Protein AF-A0AA35U7T6-F1 (afdb_monomer_lite)

Foldseek 3Di:
DVVVVVVVVVVVVVVVVVVVCCVPPVPDDPKDKAKAKEFEAEPDPDDQQQKWKAFVVPRDIFGDDPRITIDIDIQPIWMWIFGDVVCVVDTDTGDTHGDDRYYYHYDDPDDDPVNVVVVVVVVVVVD

Secondary structure (DSSP, 8-state):
-HHHHHHHHHHHHHHHHHHHHIIIIISPPPP-EEEEEEEEEE-SSS-GGGEEEEETTTTEEEE-BTTEEEEEEETTSEEEEEE-TT-TT---B---EE--SEEEEEE--PPPHHHHHHHHHHHHH--

Sequence (127 aa):
MKKAGILVLISMLVGVSAFLLWEFALKPTPPEMIFVTAKLDNGCEFDESTFAVEVYETGFVSTFKKGVAYLSARSDHRLRLIANPAFPDVQYDGDLEPVTSSITLKSYCDVSERMMNIFKSMNNTFK

pLDDT: mean 88.89, std 8.95, range [55.31, 97.94]

Structure (mmCIF, N/CA/C/O backbone):
data_AF-A0AA35U7T6-F1
#
_entry.id   AF-A0AA35U7T6-F1
#
loop_
_atom_site.group_PDB
_atom_site.id
_atom_site.type_symbol
_atom_site.label_atom_id
_atom_site.label_alt_id
_atom_site.label_comp_id
_atom_site.label_asym_id
_atom_site.label_entity_id
_atom_site.label_seq_id
_atom_site.pdbx_PDB_ins_code
_atom_site.Cartn_x
_atom_site.Cartn_y
_atom_site.Cartn_z
_atom_site.occupancy
_atom_site.B_iso_or_equiv
_atom_site.auth_seq_id
_atom_site.auth_comp_id
_atom_site.auth_asym_id
_atom_site.auth_atom_id
_atom_site.pdbx_PDB_model_num
ATOM 1 N N . MET A 1 1 ? 40.556 -21.658 -43.645 1.00 59.00 1 MET A N 1
ATOM 2 C CA . MET A 1 1 ? 39.793 -20.403 -43.853 1.00 59.00 1 MET A CA 1
ATOM 3 C C . MET A 1 1 ? 38.288 -20.563 -43.606 1.00 59.00 1 MET A C 1
ATOM 5 O O . MET A 1 1 ? 37.758 -19.808 -42.806 1.00 59.00 1 MET A O 1
ATOM 9 N N . LYS A 1 2 ? 37.597 -21.569 -44.175 1.00 65.00 2 LYS A N 1
ATOM 10 C CA . LYS A 1 2 ? 36.133 -21.760 -44.000 1.00 65.00 2 LYS A CA 1
ATOM 11 C C . LYS A 1 2 ? 35.652 -21.909 -42.540 1.00 65.00 2 LYS A C 1
ATOM 13 O O . LYS A 1 2 ? 34.653 -21.311 -42.171 1.00 65.00 2 LYS A O 1
ATOM 18 N N . LYS A 1 3 ? 36.386 -22.648 -41.695 1.00 69.38 3 LYS A N 1
ATOM 19 C CA . LYS A 1 3 ? 36.032 -22.856 -40.273 1.00 69.38 3 LYS A CA 1
ATOM 20 C C . LYS A 1 3 ? 36.081 -21.568 -39.438 1.00 69.38 3 LYS A C 1
ATOM 22 O O . LYS A 1 3 ? 35.240 -21.383 -38.572 1.00 69.38 3 LYS A O 1
ATOM 27 N N . ALA A 1 4 ? 37.026 -20.674 -39.736 1.00 75.88 4 ALA A N 1
ATOM 28 C CA . ALA A 1 4 ? 37.149 -19.390 -39.047 1.00 75.88 4 ALA A CA 1
ATOM 29 C C . ALA A 1 4 ? 35.987 -18.446 -39.400 1.00 75.88 4 ALA A C 1
ATOM 31 O O . ALA A 1 4 ? 35.425 -17.820 -38.512 1.00 75.88 4 ALA A O 1
ATOM 32 N N . GLY A 1 5 ? 35.561 -18.415 -40.670 1.00 79.44 5 GLY A N 1
ATOM 33 C CA . GLY A 1 5 ? 34.398 -17.625 -41.093 1.00 79.44 5 GLY A CA 1
ATOM 34 C C . GLY A 1 5 ? 33.081 -18.092 -40.461 1.00 79.44 5 GLY A C 1
ATOM 35 O O . GLY A 1 5 ? 32.269 -17.268 -40.056 1.00 79.44 5 GLY A O 1
ATOM 36 N N . ILE A 1 6 ? 32.896 -19.408 -40.306 1.00 84.31 6 ILE A N 1
ATOM 37 C CA . ILE A 1 6 ? 31.719 -19.977 -39.625 1.00 84.31 6 ILE A CA 1
ATOM 38 C C . ILE A 1 6 ? 31.696 -19.579 -38.143 1.00 84.31 6 ILE A C 1
ATOM 40 O O . ILE A 1 6 ? 30.645 -19.225 -37.619 1.00 84.31 6 ILE A O 1
ATOM 44 N N . LEU A 1 7 ? 32.850 -19.587 -37.474 1.00 85.38 7 LEU A N 1
ATOM 45 C CA . LEU A 1 7 ? 32.945 -19.263 -36.049 1.00 85.38 7 LEU A CA 1
ATOM 46 C C . LEU A 1 7 ? 32.620 -17.784 -35.771 1.00 85.38 7 LEU A C 1
ATOM 48 O O . LEU A 1 7 ? 31.925 -17.484 -34.804 1.00 85.38 7 LEU A O 1
ATOM 52 N N . VAL A 1 8 ? 33.036 -16.882 -36.668 1.00 86.88 8 VAL A N 1
ATOM 53 C CA . VAL A 1 8 ? 32.695 -15.447 -36.610 1.00 86.88 8 VAL A CA 1
ATOM 54 C C . VAL A 1 8 ? 31.200 -15.208 -36.845 1.00 86.88 8 VAL A C 1
ATOM 56 O O . VAL A 1 8 ? 30.582 -14.417 -36.136 1.00 86.88 8 VAL A O 1
ATOM 59 N N . LEU A 1 9 ? 30.590 -15.916 -37.801 1.00 86.12 9 LEU A N 1
ATOM 60 C CA . LEU A 1 9 ? 29.146 -15.825 -38.049 1.00 86.12 9 LEU A CA 1
ATOM 61 C C . LEU A 1 9 ? 28.329 -16.301 -36.842 1.00 86.12 9 LEU A C 1
ATOM 63 O O . LEU A 1 9 ? 27.363 -15.643 -36.461 1.00 86.12 9 LEU A O 1
ATOM 67 N N . ILE A 1 10 ? 28.743 -17.401 -36.206 1.00 90.12 10 ILE A N 1
ATOM 68 C CA . ILE A 1 10 ? 28.089 -17.912 -34.996 1.00 90.12 10 ILE A CA 1
ATOM 69 C C . ILE A 1 10 ? 28.230 -16.911 -33.846 1.00 90.12 10 ILE A C 1
ATOM 71 O O . ILE A 1 10 ? 27.237 -16.625 -33.183 1.00 90.12 10 ILE A O 1
ATOM 75 N N . SER A 1 11 ? 29.413 -16.325 -33.622 1.00 87.75 11 SER A N 1
ATOM 76 C CA . SER A 1 11 ? 29.575 -15.337 -32.546 1.00 87.75 11 SER A CA 1
ATOM 77 C C . SER A 1 11 ? 28.731 -14.081 -32.776 1.00 87.75 11 SER A C 1
ATOM 79 O O . SER A 1 11 ? 28.186 -13.534 -31.821 1.00 87.75 11 SER A O 1
ATOM 81 N N . MET A 1 12 ? 28.581 -13.644 -34.033 1.00 89.69 12 MET A N 1
ATOM 82 C CA . MET A 1 12 ? 27.695 -12.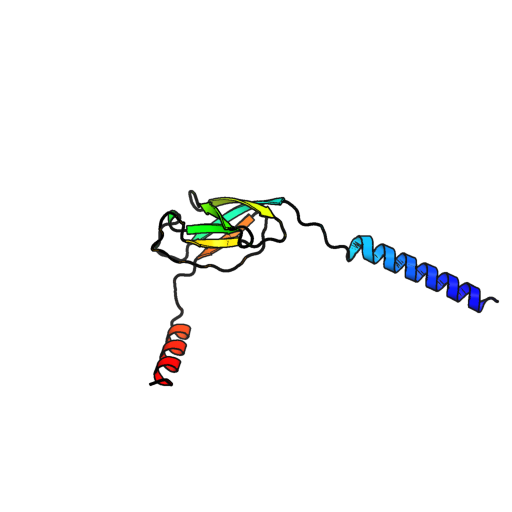530 -34.385 1.00 89.69 12 MET A CA 1
ATOM 83 C C . MET A 1 12 ? 26.231 -12.865 -34.090 1.00 89.69 12 MET A C 1
ATOM 85 O O . MET A 1 12 ? 25.542 -12.072 -33.456 1.00 89.69 12 MET A O 1
ATOM 89 N N . LEU A 1 13 ? 25.771 -14.053 -34.493 1.00 91.88 13 LEU A N 1
ATOM 90 C CA . LEU A 1 13 ? 24.409 -14.521 -34.221 1.00 91.88 13 LEU A CA 1
ATOM 91 C C . LEU A 1 13 ? 24.124 -14.615 -32.718 1.00 91.88 13 LEU A C 1
ATOM 93 O O . LEU A 1 13 ? 23.084 -14.140 -32.266 1.00 91.88 13 LEU A O 1
ATOM 97 N N . VAL A 1 14 ? 25.061 -15.161 -31.938 1.00 94.06 14 VAL A N 1
ATOM 98 C CA . VAL A 1 14 ? 24.927 -15.253 -30.478 1.00 94.06 14 VAL A CA 1
ATOM 99 C C . VAL A 1 14 ? 24.875 -13.859 -29.857 1.00 94.06 14 VAL A C 1
ATOM 101 O O . VAL A 1 14 ? 23.973 -13.590 -29.068 1.00 94.06 14 VAL A O 1
ATOM 104 N N . GLY A 1 15 ? 25.766 -12.948 -30.257 1.00 92.62 15 GLY A N 1
ATOM 105 C CA . GLY A 1 15 ? 25.777 -11.570 -29.759 1.00 92.62 15 GLY A CA 1
ATOM 106 C C . GLY A 1 15 ? 24.475 -10.821 -30.050 1.00 92.62 15 GLY A C 1
ATOM 107 O O . GLY A 1 15 ? 23.913 -10.199 -29.151 1.00 92.62 15 GLY A O 1
ATOM 108 N N . VAL A 1 16 ? 23.948 -10.941 -31.273 1.00 94.31 16 VAL A N 1
ATOM 109 C CA . VAL A 1 16 ? 22.662 -10.333 -31.651 1.00 94.31 16 VAL A CA 1
ATOM 110 C C . VAL A 1 16 ? 21.515 -10.947 -30.852 1.00 94.31 16 VAL A C 1
ATOM 112 O O . VAL A 1 16 ? 20.682 -10.215 -30.326 1.00 94.31 16 VAL A O 1
ATOM 115 N N . SER A 1 17 ? 21.485 -12.275 -30.698 1.00 91.25 17 SER A N 1
ATOM 116 C CA . SER A 1 17 ? 20.443 -12.940 -29.909 1.00 91.25 17 SER A CA 1
ATOM 117 C C . SER A 1 17 ? 20.481 -12.532 -28.432 1.00 91.25 17 SER A C 1
ATOM 119 O O . SER A 1 17 ? 19.435 -12.251 -27.856 1.00 91.25 17 SER A O 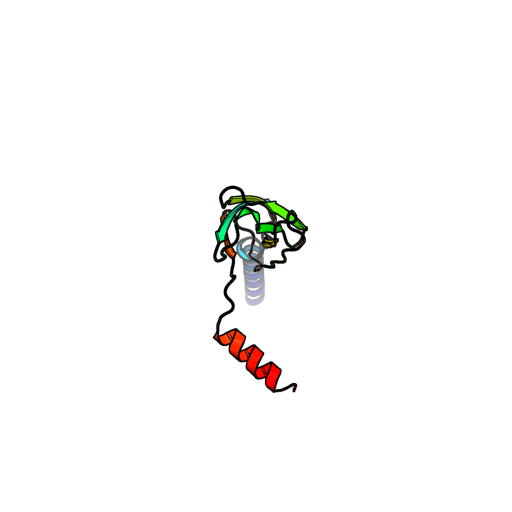1
ATOM 121 N N . ALA A 1 18 ? 21.673 -12.407 -27.839 1.00 93.12 18 ALA A N 1
ATOM 122 C CA . ALA A 1 18 ? 21.844 -11.952 -26.465 1.00 93.12 18 ALA A CA 1
ATOM 123 C C . ALA A 1 18 ? 21.403 -10.491 -26.289 1.00 93.12 18 ALA A C 1
ATOM 125 O O . ALA A 1 18 ? 20.729 -10.172 -25.314 1.00 93.12 18 ALA A O 1
ATOM 126 N N . PHE A 1 19 ? 21.725 -9.615 -27.248 1.00 92.00 19 PHE A N 1
ATOM 127 C CA . PHE A 1 19 ? 21.291 -8.217 -27.227 1.00 92.00 19 PHE A CA 1
ATOM 128 C C . PHE A 1 19 ? 19.765 -8.085 -27.318 1.00 92.00 19 PHE A C 1
ATOM 130 O O . PHE A 1 19 ? 19.158 -7.343 -26.548 1.00 92.00 19 PHE A O 1
ATOM 137 N N . LEU A 1 20 ? 19.132 -8.845 -28.217 1.00 90.81 20 LEU A N 1
ATOM 138 C CA . LEU A 1 20 ? 17.674 -8.855 -28.352 1.00 90.81 20 LEU A CA 1
ATOM 139 C C . LEU A 1 20 ? 16.988 -9.409 -27.097 1.00 90.81 20 LEU A C 1
ATOM 141 O O . LEU A 1 20 ? 16.007 -8.831 -26.635 1.00 90.81 20 LEU A O 1
ATOM 145 N N . LEU A 1 21 ? 17.517 -10.489 -26.513 1.00 91.88 21 LEU A N 1
ATOM 146 C CA . LEU A 1 21 ? 17.011 -11.032 -25.249 1.00 91.88 21 LEU A CA 1
ATOM 147 C C . LEU A 1 21 ? 17.124 -10.015 -24.108 1.00 91.88 21 LEU A C 1
ATOM 149 O O . LEU A 1 21 ? 16.197 -9.883 -23.309 1.00 91.88 21 LEU A O 1
ATOM 153 N N . TRP A 1 22 ? 18.235 -9.279 -24.043 1.00 90.81 22 TRP A N 1
ATOM 154 C CA . TRP A 1 22 ? 18.432 -8.241 -23.039 1.00 90.81 22 TRP A CA 1
ATOM 155 C C . TRP A 1 22 ? 17.378 -7.137 -23.145 1.00 90.81 22 TRP A C 1
ATOM 157 O O . TRP A 1 22 ? 16.687 -6.876 -22.165 1.00 90.81 22 TRP A O 1
ATOM 167 N N . GLU A 1 23 ? 17.215 -6.527 -24.322 1.00 88.94 23 GLU A N 1
ATOM 168 C CA . GLU A 1 23 ? 16.314 -5.377 -24.491 1.00 88.94 23 GLU A CA 1
ATOM 169 C C . GLU A 1 23 ? 14.829 -5.723 -24.338 1.00 88.94 23 GLU A C 1
ATOM 171 O O . GLU A 1 23 ? 14.074 -4.904 -23.818 1.00 88.94 23 GLU A O 1
ATOM 176 N N . PHE A 1 24 ? 14.400 -6.916 -24.762 1.00 83.81 24 PHE A N 1
ATOM 177 C CA . PHE A 1 24 ? 12.973 -7.255 -24.795 1.00 83.81 24 PHE A CA 1
ATOM 178 C C . PHE A 1 24 ? 12.482 -8.131 -23.640 1.00 83.81 24 PHE A C 1
ATOM 180 O O . PHE A 1 24 ? 11.287 -8.106 -23.358 1.00 83.81 24 PHE A O 1
ATOM 187 N N . ALA A 1 25 ? 13.348 -8.917 -22.994 1.00 83.50 25 ALA A N 1
ATOM 188 C CA . ALA A 1 25 ? 12.908 -9.889 -21.987 1.00 83.50 25 ALA A CA 1
ATOM 189 C C . ALA A 1 25 ? 13.518 -9.670 -20.599 1.00 83.50 25 ALA A C 1
ATOM 191 O O . ALA A 1 25 ? 12.844 -9.909 -19.601 1.00 83.50 25 ALA A O 1
ATOM 192 N N . LEU A 1 26 ? 14.786 -9.255 -20.517 1.00 87.56 26 LEU A N 1
ATOM 193 C CA . LEU A 1 26 ? 15.505 -9.201 -19.237 1.00 87.56 26 LEU A CA 1
ATOM 194 C C . LEU A 1 26 ? 15.597 -7.800 -18.636 1.00 87.56 26 LEU A C 1
ATOM 196 O O . LEU A 1 26 ? 15.854 -7.676 -17.440 1.00 87.56 26 LEU A O 1
ATOM 200 N N . LYS A 1 27 ? 15.415 -6.751 -19.440 1.00 86.75 27 LYS A N 1
ATOM 201 C CA . LYS A 1 27 ? 15.510 -5.371 -18.972 1.00 86.75 27 LYS A CA 1
ATOM 202 C C . LYS A 1 27 ? 14.393 -5.073 -17.963 1.00 86.75 27 LYS A C 1
ATOM 204 O O . LYS A 1 27 ? 13.221 -5.114 -18.340 1.00 86.75 27 LYS A O 1
ATOM 209 N N . PRO A 1 28 ? 14.725 -4.743 -16.702 1.00 81.38 28 PRO A N 1
ATOM 210 C CA . PRO A 1 28 ? 13.722 -4.374 -15.715 1.00 81.38 28 PRO A CA 1
ATOM 211 C C . PRO A 1 28 ? 12.999 -3.103 -16.156 1.00 81.38 28 PRO A C 1
ATOM 213 O O . PRO A 1 28 ? 13.637 -2.132 -16.574 1.00 81.38 28 PRO A O 1
ATOM 216 N N . THR A 1 29 ? 11.675 -3.092 -16.047 1.00 83.06 29 THR A N 1
ATOM 217 C CA . THR A 1 29 ? 10.896 -1.871 -16.245 1.00 83.06 29 THR A CA 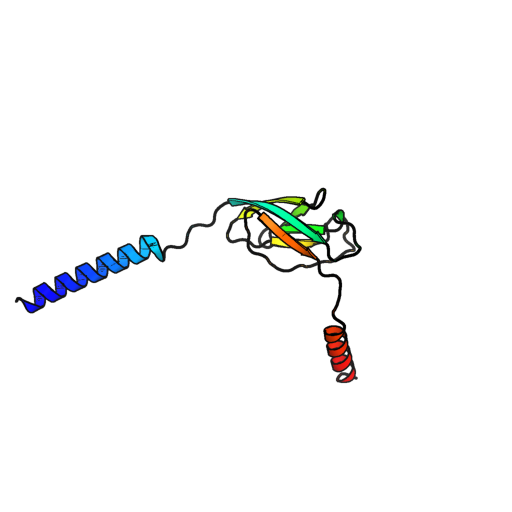1
ATOM 218 C C . THR A 1 29 ? 11.207 -0.887 -15.117 1.00 83.06 29 THR A C 1
ATOM 220 O O . THR A 1 29 ? 11.233 -1.295 -13.951 1.00 83.06 29 THR A O 1
ATOM 223 N N . PRO A 1 30 ? 11.460 0.396 -15.428 1.00 88.25 30 PRO A N 1
ATOM 224 C CA . PRO A 1 30 ? 11.664 1.395 -14.393 1.00 88.25 30 PRO A CA 1
ATOM 225 C C . PRO A 1 30 ? 10.399 1.516 -13.530 1.00 88.25 30 PRO A C 1
ATOM 227 O O . PRO A 1 30 ? 9.296 1.356 -14.056 1.00 88.25 30 PRO A O 1
ATOM 230 N N . PRO A 1 31 ? 10.534 1.809 -12.226 1.00 92.31 31 PRO A N 1
ATOM 231 C CA . PRO A 1 31 ? 9.378 1.993 -11.368 1.00 92.31 31 PRO A CA 1
ATOM 232 C C . PRO A 1 31 ? 8.515 3.163 -11.832 1.00 92.31 31 PRO A C 1
ATOM 234 O O . PRO A 1 31 ? 9.030 4.236 -12.156 1.00 92.31 31 PRO A O 1
ATOM 237 N N . GLU A 1 32 ? 7.204 2.965 -11.823 1.00 94.25 32 GLU A N 1
ATOM 238 C CA . GLU A 1 32 ? 6.226 3.967 -12.239 1.00 94.25 32 GLU A CA 1
ATOM 239 C C . GLU A 1 32 ? 5.289 4.345 -11.092 1.00 94.25 32 GLU A C 1
ATOM 241 O O . GLU A 1 32 ? 5.117 3.597 -10.131 1.00 94.25 32 GLU A O 1
ATOM 246 N N . MET A 1 33 ? 4.690 5.532 -11.177 1.00 96.19 33 MET A N 1
ATOM 247 C CA . MET A 1 33 ? 3.675 5.968 -10.219 1.00 96.19 33 MET A CA 1
ATOM 248 C C . MET A 1 33 ? 2.327 5.351 -10.588 1.00 96.19 33 MET A C 1
ATOM 250 O O . MET A 1 33 ? 1.809 5.596 -11.675 1.00 96.19 33 MET A O 1
ATOM 254 N N . ILE A 1 34 ? 1.736 4.606 -9.658 1.00 96.31 34 ILE A N 1
ATOM 255 C CA . ILE A 1 34 ? 0.445 3.940 -9.819 1.00 96.31 34 ILE A CA 1
ATOM 256 C C . ILE A 1 34 ? -0.577 4.619 -8.908 1.00 96.31 34 ILE A C 1
ATOM 258 O O . ILE A 1 34 ? -0.317 4.851 -7.726 1.00 96.31 34 ILE A O 1
ATOM 262 N N . PHE A 1 35 ? -1.756 4.924 -9.455 1.00 97.19 35 PHE A N 1
ATOM 263 C CA . PHE A 1 35 ? -2.915 5.320 -8.658 1.00 97.19 35 PHE A CA 1
ATOM 264 C C . PHE A 1 35 ? -3.619 4.065 -8.137 1.00 97.19 35 PHE A C 1
ATOM 266 O O . PHE A 1 35 ? -4.111 3.246 -8.914 1.00 97.19 35 PHE A O 1
ATOM 273 N N . VAL A 1 36 ? -3.639 3.916 -6.820 1.00 97.50 36 VAL A N 1
ATOM 274 C CA . VAL A 1 36 ? -4.114 2.731 -6.114 1.00 97.50 36 VAL A CA 1
ATOM 275 C C . VAL A 1 36 ? -5.506 2.985 -5.555 1.00 97.50 36 VAL A C 1
ATOM 277 O O . VAL A 1 36 ? -5.746 3.970 -4.856 1.00 97.50 36 VAL A O 1
ATOM 280 N N . THR A 1 37 ? -6.409 2.041 -5.811 1.00 97.94 37 THR A N 1
ATOM 281 C CA . THR A 1 37 ? -7.689 1.908 -5.112 1.00 97.94 37 THR A CA 1
ATOM 282 C C . THR A 1 37 ? -7.593 0.749 -4.124 1.00 97.94 37 THR A C 1
ATOM 284 O O . THR A 1 37 ? -7.706 -0.417 -4.515 1.00 97.94 37 THR A O 1
ATOM 287 N N . ALA A 1 38 ? -7.372 1.065 -2.850 1.00 97.00 38 ALA A N 1
ATOM 288 C CA . ALA A 1 38 ? -7.292 0.085 -1.775 1.00 97.00 38 ALA A CA 1
ATOM 289 C C . ALA A 1 38 ? -8.673 -0.118 -1.141 1.00 97.00 38 ALA A C 1
ATOM 291 O O . ALA A 1 38 ? -9.318 0.841 -0.720 1.00 97.00 38 ALA A O 1
ATOM 292 N N . LYS A 1 39 ? -9.130 -1.366 -1.071 1.00 97.12 39 LYS A N 1
ATOM 293 C CA . LYS A 1 39 ? -10.364 -1.780 -0.396 1.00 97.12 39 LYS A CA 1
ATOM 294 C C . LYS A 1 39 ? -10.022 -2.478 0.910 1.00 97.12 39 LYS A C 1
ATOM 296 O O . LYS A 1 39 ? -9.044 -3.217 0.957 1.00 97.12 39 LYS A O 1
ATOM 301 N N . LEU A 1 40 ? -10.831 -2.275 1.937 1.00 95.56 40 LEU A N 1
ATOM 302 C CA . LEU A 1 40 ? -10.691 -2.968 3.212 1.00 95.56 40 LEU A CA 1
ATOM 303 C C . LEU A 1 40 ? -11.608 -4.202 3.245 1.00 95.56 40 LEU A C 1
ATOM 305 O O . LEU A 1 40 ? -12.818 -4.068 3.081 1.00 95.56 40 LEU A O 1
ATOM 309 N N . ASP A 1 41 ? -11.041 -5.389 3.463 1.00 94.38 41 ASP A N 1
ATOM 310 C CA . ASP A 1 41 ? -11.773 -6.584 3.913 1.00 94.38 41 ASP A CA 1
ATOM 311 C C . ASP A 1 41 ? -11.621 -6.673 5.434 1.00 94.38 41 ASP A C 1
ATOM 313 O O . ASP A 1 41 ? -10.602 -7.146 5.944 1.00 94.38 41 ASP A O 1
ATOM 317 N N . ASN A 1 42 ? -12.590 -6.117 6.161 1.00 91.31 42 ASN A N 1
ATOM 318 C CA . ASN A 1 42 ? -12.497 -5.997 7.608 1.00 91.31 42 ASN A CA 1
ATOM 319 C C . ASN A 1 42 ? -12.918 -7.303 8.300 1.00 91.31 42 ASN A C 1
ATOM 321 O O . ASN A 1 42 ? -14.106 -7.599 8.404 1.00 91.31 42 ASN A O 1
ATOM 325 N N . GLY A 1 43 ? -11.946 -8.067 8.797 1.00 87.81 43 GLY A N 1
ATOM 326 C CA . GLY A 1 43 ? -12.167 -9.252 9.629 1.00 87.81 43 GLY A CA 1
ATOM 327 C C . GLY A 1 43 ? -12.262 -8.952 11.128 1.00 87.81 43 GLY A C 1
ATOM 328 O O . GLY A 1 43 ? -12.242 -9.880 11.930 1.00 87.81 43 GLY A O 1
ATOM 329 N N . CYS A 1 44 ? -12.313 -7.680 11.520 1.00 84.75 44 CYS A N 1
ATOM 330 C CA . CYS A 1 44 ? -12.332 -7.235 12.908 1.00 84.75 44 CYS A CA 1
ATOM 331 C C . CYS A 1 44 ? -13.677 -6.599 13.280 1.00 84.75 44 CYS A C 1
ATOM 333 O O . CYS A 1 44 ? -14.338 -6.002 12.436 1.00 84.75 44 CYS A O 1
ATOM 335 N N . GLU A 1 45 ? -14.040 -6.625 14.566 1.00 84.81 45 GLU A N 1
ATOM 336 C CA . GLU A 1 45 ? -15.232 -5.923 15.084 1.00 84.81 45 GLU A CA 1
ATOM 337 C C . GLU A 1 45 ? -15.059 -4.390 15.170 1.00 84.81 45 GLU A C 1
ATOM 339 O O . GLU A 1 45 ? -15.979 -3.671 15.558 1.00 84.81 45 GLU A O 1
ATOM 344 N N . PHE A 1 46 ? -13.879 -3.872 14.814 1.00 84.56 46 PHE A N 1
ATOM 345 C CA . PHE A 1 46 ? -13.583 -2.441 14.810 1.00 84.56 46 PHE A CA 1
ATOM 346 C C . PHE A 1 46 ? -14.152 -1.737 13.578 1.00 84.56 46 PHE A C 1
ATOM 348 O O . PHE A 1 46 ? -14.259 -2.324 12.504 1.00 84.56 46 PHE A O 1
ATOM 355 N N . ASP A 1 47 ? -14.460 -0.447 13.719 1.00 88.00 47 ASP A N 1
ATOM 356 C CA . ASP A 1 47 ? -14.921 0.383 12.605 1.00 88.00 47 ASP A CA 1
ATOM 357 C C . ASP A 1 47 ? -13.812 0.572 11.559 1.00 88.00 47 ASP A C 1
ATOM 359 O O . ASP A 1 47 ? -12.632 0.685 11.902 1.00 88.00 47 ASP A O 1
ATOM 363 N N . GLU A 1 48 ? -14.188 0.672 10.283 1.00 87.31 48 GLU A N 1
ATOM 364 C CA . GLU A 1 48 ? -13.251 0.841 9.164 1.00 87.31 48 GLU A CA 1
ATOM 365 C C . GLU A 1 48 ? -12.371 2.091 9.315 1.00 87.31 48 GLU A C 1
ATOM 367 O O . GLU A 1 48 ? -11.228 2.107 8.858 1.00 87.31 48 GLU A O 1
ATOM 372 N N . SER A 1 49 ? -12.878 3.134 9.984 1.00 89.31 49 SER A N 1
ATOM 373 C CA . SER A 1 49 ? -12.126 4.359 10.267 1.00 89.31 49 SER A CA 1
ATOM 374 C C . SER A 1 49 ? -10.950 4.142 11.216 1.00 89.31 49 SER A C 1
ATOM 376 O O . SER A 1 49 ? -10.056 4.984 11.259 1.00 89.31 49 SER A O 1
ATOM 378 N N . THR A 1 50 ? -10.907 3.012 11.925 1.00 90.19 50 THR A N 1
ATOM 379 C CA . THR A 1 50 ? -9.789 2.609 12.792 1.00 90.19 50 THR A CA 1
ATOM 380 C C . THR A 1 50 ? -8.570 2.185 11.977 1.00 90.19 50 THR A C 1
ATOM 382 O O . THR A 1 50 ? -7.472 2.115 12.520 1.00 90.19 50 THR A O 1
ATOM 385 N N . PHE A 1 51 ? -8.729 1.947 10.674 1.00 94.25 51 PHE A N 1
ATOM 386 C CA . PHE A 1 51 ? -7.655 1.522 9.789 1.00 94.25 51 PHE A CA 1
ATOM 387 C C . PHE A 1 51 ? -7.250 2.616 8.797 1.00 94.25 51 PHE A C 1
ATOM 389 O O . PHE A 1 51 ? -8.021 3.508 8.430 1.00 94.25 51 PHE A O 1
ATOM 396 N N . ALA A 1 52 ? -6.013 2.526 8.329 1.00 96.25 52 ALA A N 1
ATOM 397 C CA . ALA A 1 52 ? -5.474 3.321 7.239 1.00 96.25 52 ALA A CA 1
ATOM 398 C C . ALA A 1 52 ? -4.517 2.469 6.397 1.00 96.25 52 ALA A C 1
ATOM 400 O O . ALA A 1 52 ? -4.042 1.426 6.840 1.00 96.25 52 ALA A O 1
ATOM 401 N N . VAL A 1 53 ? -4.249 2.897 5.168 1.00 97.12 53 VAL A N 1
ATOM 402 C CA . VAL A 1 53 ? -3.222 2.293 4.314 1.00 97.12 53 VAL A CA 1
ATOM 403 C C . VAL A 1 53 ? -1.976 3.163 4.336 1.00 97.12 53 VAL A C 1
ATOM 405 O O . VAL A 1 53 ? -2.065 4.383 4.192 1.00 97.12 53 VAL A O 1
ATOM 408 N N . GLU A 1 54 ? -0.819 2.535 4.495 1.00 97.31 54 GLU A N 1
ATOM 409 C CA . GLU A 1 54 ? 0.483 3.194 4.479 1.00 97.31 54 GLU A CA 1
ATOM 410 C C . GLU A 1 54 ? 1.352 2.653 3.342 1.00 97.31 54 GLU A C 1
ATOM 412 O O . GLU A 1 54 ? 1.398 1.447 3.097 1.00 97.31 54 GLU A O 1
ATOM 417 N N . VAL A 1 55 ? 2.079 3.549 2.676 1.00 97.69 55 VAL A N 1
ATOM 418 C CA . VAL A 1 55 ? 3.200 3.201 1.798 1.00 97.69 55 VAL A CA 1
ATOM 419 C C . VAL A 1 55 ? 4.433 2.972 2.665 1.00 97.69 55 VAL A C 1
ATOM 421 O O . VAL A 1 55 ? 5.043 3.939 3.129 1.00 97.69 55 VAL A O 1
ATOM 424 N N . TYR A 1 56 ? 4.818 1.711 2.845 1.00 96.56 56 TYR A N 1
ATOM 425 C CA . TYR A 1 56 ? 5.838 1.285 3.806 1.00 96.56 56 TYR A CA 1
ATOM 426 C C . TYR A 1 56 ? 7.165 2.042 3.658 1.00 96.56 56 TYR A C 1
ATOM 428 O O . TYR A 1 56 ? 7.756 2.479 4.640 1.00 96.56 56 TYR A O 1
ATOM 436 N N . GLU A 1 57 ? 7.623 2.258 2.424 1.00 96.06 57 GLU A N 1
ATOM 437 C CA . GLU A 1 57 ? 8.914 2.892 2.146 1.00 96.06 57 GLU A CA 1
ATOM 438 C C . GLU A 1 57 ? 8.937 4.407 2.416 1.00 96.06 57 GLU A C 1
ATOM 440 O O . GLU A 1 57 ? 10.012 4.979 2.579 1.00 96.06 57 GLU A O 1
ATOM 445 N N . THR A 1 58 ? 7.780 5.078 2.437 1.00 95.88 58 THR A N 1
ATOM 446 C CA . THR A 1 58 ? 7.709 6.554 2.546 1.00 95.88 58 THR A CA 1
ATOM 447 C C . THR A 1 58 ? 6.966 7.050 3.779 1.00 95.88 58 THR A C 1
ATOM 449 O O . THR A 1 58 ? 7.050 8.234 4.096 1.00 95.88 58 THR A O 1
ATOM 452 N N . GLY A 1 59 ? 6.212 6.177 4.448 1.00 95.62 59 GLY A N 1
ATOM 453 C CA . GLY A 1 59 ? 5.313 6.550 5.536 1.00 95.62 59 GLY A CA 1
ATOM 454 C C . GLY A 1 59 ? 4.102 7.373 5.087 1.00 95.62 59 GLY A C 1
ATOM 455 O O . GLY A 1 59 ? 3.436 7.990 5.914 1.00 95.62 59 GLY A O 1
ATOM 456 N N . PHE A 1 60 ? 3.816 7.448 3.781 1.00 96.12 60 PHE A N 1
ATOM 457 C CA . PHE A 1 60 ? 2.623 8.139 3.297 1.00 96.12 60 PHE A CA 1
ATOM 458 C C . PHE A 1 60 ? 1.371 7.355 3.690 1.00 96.12 60 PHE A C 1
ATOM 460 O O . PHE A 1 60 ? 1.243 6.187 3.327 1.00 96.12 60 PHE A O 1
ATOM 467 N N . VAL A 1 61 ? 0.435 8.013 4.375 1.00 96.69 61 VAL A N 1
ATOM 468 C CA . VAL A 1 61 ? -0.795 7.399 4.889 1.00 96.69 61 VAL A CA 1
ATOM 469 C C . VAL A 1 61 ? -2.024 7.956 4.174 1.00 96.69 61 VAL A C 1
ATOM 471 O O . VAL A 1 61 ? -2.154 9.165 3.978 1.00 96.69 61 VAL A O 1
ATOM 474 N N . SER A 1 62 ? -2.964 7.074 3.842 1.00 96.25 62 SER A N 1
ATOM 475 C CA . SER A 1 62 ? -4.303 7.422 3.366 1.00 96.25 62 SER A CA 1
ATOM 476 C C . SER A 1 62 ? -5.361 6.683 4.184 1.00 96.25 62 SER A C 1
ATOM 478 O O . SER A 1 62 ? -5.206 5.507 4.505 1.00 96.25 62 SER A O 1
ATOM 480 N N . THR A 1 63 ? -6.439 7.369 4.556 1.00 95.38 63 THR A N 1
ATOM 481 C CA . THR A 1 63 ? -7.502 6.803 5.398 1.00 95.38 63 THR A CA 1
ATOM 482 C C . THR A 1 63 ? -8.634 6.217 4.563 1.00 95.38 63 THR A C 1
ATOM 484 O O . THR A 1 63 ? -8.948 6.711 3.475 1.00 95.38 63 THR A O 1
ATOM 487 N N . PHE A 1 64 ? -9.281 5.174 5.085 1.00 94.62 64 PHE A N 1
ATOM 488 C CA . PHE A 1 64 ? -10.462 4.601 4.448 1.00 94.62 64 PHE A CA 1
ATOM 489 C C . PHE A 1 64 ? -11.680 5.505 4.642 1.00 94.62 64 PHE A C 1
ATOM 491 O O . PHE A 1 64 ? -11.945 6.027 5.724 1.00 94.62 64 PHE A O 1
ATOM 498 N N . LYS A 1 65 ? -12.450 5.678 3.569 1.00 91.38 65 LYS A N 1
ATOM 499 C CA . LYS A 1 65 ? -13.758 6.333 3.578 1.00 91.38 65 LYS A CA 1
ATOM 500 C C . LYS A 1 65 ? -14.753 5.397 2.909 1.00 91.38 65 LYS A C 1
ATOM 502 O O . LYS A 1 65 ? -14.695 5.222 1.694 1.00 91.38 65 LYS A O 1
ATOM 507 N N . LYS A 1 66 ? -15.676 4.829 3.693 1.00 90.69 66 LYS A N 1
ATOM 508 C CA . LYS A 1 66 ? -16.646 3.818 3.224 1.00 90.69 66 LYS A CA 1
ATOM 509 C C . LYS A 1 66 ? -15.941 2.598 2.599 1.00 90.69 66 LYS A C 1
ATOM 511 O O . LYS A 1 66 ? -16.206 2.251 1.451 1.00 90.69 66 LYS A O 1
ATOM 516 N N . GLY A 1 67 ? -14.967 2.041 3.314 1.00 92.12 67 GLY A N 1
ATOM 517 C CA . GLY A 1 67 ? -14.228 0.839 2.925 1.00 92.12 67 GLY A CA 1
ATOM 518 C C . GLY A 1 67 ? -13.189 1.029 1.822 1.00 92.12 67 GLY A C 1
ATOM 519 O O . GLY A 1 67 ? -12.560 0.056 1.411 1.00 92.12 67 GLY A O 1
ATOM 520 N N . VAL A 1 68 ? -12.987 2.258 1.327 1.00 95.81 68 VAL A N 1
ATOM 521 C CA . VAL A 1 68 ? -12.069 2.543 0.214 1.00 95.81 68 VAL A CA 1
ATOM 522 C C . VAL A 1 68 ? -11.098 3.667 0.563 1.00 95.81 68 VAL A C 1
ATOM 524 O O . VAL A 1 68 ? -11.503 4.717 1.061 1.00 95.81 68 VAL A O 1
ATOM 527 N N . ALA A 1 69 ? -9.820 3.457 0.262 1.00 96.69 69 ALA A N 1
ATOM 528 C CA . ALA A 1 69 ? -8.761 4.454 0.332 1.00 96.69 69 ALA A CA 1
ATOM 529 C C . ALA A 1 69 ? -8.118 4.638 -1.049 1.00 96.69 69 ALA A C 1
ATOM 531 O O . ALA A 1 69 ? -7.962 3.690 -1.822 1.00 96.69 69 ALA A O 1
ATOM 532 N N . TYR A 1 70 ? -7.733 5.876 -1.347 1.00 96.81 70 TYR A N 1
ATOM 533 C CA . TYR A 1 70 ? -7.061 6.242 -2.591 1.00 96.81 70 TYR A CA 1
ATOM 534 C C . TYR A 1 70 ? -5.686 6.810 -2.271 1.00 96.81 70 TYR A C 1
ATOM 536 O O . TYR A 1 70 ? -5.552 7.642 -1.370 1.00 96.81 70 TYR A O 1
ATOM 544 N N . LEU A 1 71 ? -4.670 6.373 -3.006 1.00 96.94 71 LEU A N 1
ATOM 545 C CA . LEU A 1 71 ? -3.305 6.864 -2.861 1.00 96.94 71 LEU A CA 1
ATOM 546 C C . LEU A 1 71 ? -2.510 6.669 -4.147 1.00 96.94 71 LEU A C 1
ATOM 548 O O . LEU A 1 71 ? -2.856 5.835 -4.978 1.00 96.94 71 LEU A O 1
ATOM 552 N N . SER A 1 72 ? -1.419 7.414 -4.280 1.00 96.62 72 SER A N 1
ATOM 553 C CA . SER A 1 72 ? -0.436 7.198 -5.338 1.00 96.62 72 SER A CA 1
ATOM 554 C C . SER A 1 72 ? 0.833 6.628 -4.725 1.00 96.62 72 SER A C 1
ATOM 556 O O . SER A 1 72 ? 1.382 7.215 -3.793 1.00 96.62 72 SER A O 1
ATOM 558 N N . ALA A 1 73 ? 1.306 5.506 -5.252 1.00 96.94 73 ALA A N 1
ATOM 559 C CA . ALA A 1 73 ? 2.521 4.846 -4.792 1.00 96.94 73 ALA A CA 1
ATOM 560 C C . ALA A 1 73 ? 3.348 4.378 -5.990 1.00 96.94 73 ALA A C 1
ATOM 562 O O . ALA A 1 73 ? 2.815 4.172 -7.081 1.00 96.94 73 ALA A O 1
ATOM 563 N N . ARG A 1 74 ? 4.659 4.226 -5.801 1.00 96.88 74 ARG A N 1
ATOM 564 C CA . ARG A 1 74 ? 5.512 3.660 -6.846 1.00 96.88 74 ARG A CA 1
ATOM 565 C C . ARG A 1 74 ? 5.289 2.156 -6.957 1.00 96.88 74 ARG A C 1
ATOM 567 O O . ARG A 1 74 ? 5.047 1.495 -5.954 1.00 96.88 74 ARG A O 1
ATOM 574 N N . SER A 1 75 ? 5.421 1.616 -8.160 1.00 95.50 75 SER A N 1
ATOM 575 C CA . SER A 1 75 ? 5.223 0.193 -8.450 1.00 95.50 75 SER A CA 1
ATOM 576 C C . SER A 1 75 ? 6.198 -0.738 -7.718 1.00 95.50 75 SER A C 1
ATOM 578 O O . SER A 1 75 ? 5.911 -1.918 -7.561 1.00 95.50 75 SER A O 1
ATOM 580 N N . ASP A 1 76 ? 7.351 -0.224 -7.285 1.00 95.25 76 ASP A N 1
ATOM 581 C CA . ASP A 1 76 ? 8.361 -0.948 -6.506 1.00 95.25 76 ASP A CA 1
ATOM 582 C C . ASP A 1 76 ? 8.211 -0.776 -4.987 1.00 95.25 76 ASP A C 1
ATOM 584 O O . ASP A 1 76 ? 9.012 -1.317 -4.227 1.00 95.25 76 ASP A O 1
ATOM 588 N N . HIS A 1 77 ? 7.206 -0.024 -4.536 1.00 97.06 77 HIS A N 1
ATOM 589 C CA . HIS A 1 77 ? 6.885 0.124 -3.121 1.00 97.06 77 HIS A CA 1
ATOM 590 C C . HIS A 1 77 ? 5.895 -0.951 -2.662 1.00 97.06 77 HIS A C 1
ATOM 592 O O . HIS A 1 77 ? 5.307 -1.692 -3.457 1.00 97.06 77 HIS A O 1
ATOM 598 N N . ARG A 1 78 ? 5.694 -1.011 -1.348 1.00 97.25 78 ARG A N 1
ATOM 599 C CA . ARG A 1 78 ? 4.743 -1.897 -0.689 1.00 97.25 78 ARG A CA 1
ATOM 600 C C . ARG A 1 78 ? 3.741 -1.099 0.122 1.00 97.25 78 ARG A C 1
ATOM 602 O O . ARG A 1 78 ? 4.031 -0.027 0.654 1.00 97.25 78 ARG A O 1
ATOM 609 N N . LEU A 1 79 ? 2.543 -1.650 0.201 1.00 97.38 79 LEU A N 1
ATOM 610 C CA . LEU A 1 79 ? 1.444 -1.130 0.990 1.00 97.38 79 LEU A CA 1
ATOM 611 C C . LEU A 1 79 ? 1.228 -2.038 2.185 1.00 97.38 79 LEU A C 1
ATOM 613 O O . LEU A 1 79 ? 1.375 -3.251 2.073 1.00 97.38 79 LEU A O 1
ATOM 617 N N . ARG A 1 80 ? 0.828 -1.460 3.307 1.00 96.12 80 ARG A N 1
ATOM 618 C CA . ARG A 1 80 ? 0.316 -2.229 4.438 1.00 96.12 80 ARG A CA 1
ATOM 619 C C . ARG A 1 80 ? -0.901 -1.568 5.039 1.00 96.12 80 ARG A C 1
ATOM 621 O O . ARG A 1 80 ? -1.088 -0.352 4.943 1.00 96.12 80 ARG A O 1
ATOM 628 N N . LEU A 1 81 ? -1.717 -2.396 5.671 1.00 95.94 81 LEU A N 1
ATOM 629 C CA . LEU A 1 81 ? -2.794 -1.939 6.526 1.00 95.94 81 LEU A CA 1
ATOM 630 C C . LEU A 1 81 ? -2.215 -1.580 7.896 1.00 95.94 81 LEU A C 1
ATOM 632 O O . LEU A 1 81 ? -1.528 -2.395 8.503 1.00 95.94 81 LEU A O 1
ATOM 636 N N . ILE A 1 82 ? -2.501 -0.380 8.383 1.00 95.12 82 ILE A N 1
ATOM 637 C CA . ILE A 1 82 ? -2.092 0.095 9.706 1.00 95.12 82 ILE A CA 1
ATOM 638 C C . ILE A 1 82 ? -3.303 0.580 10.497 1.00 95.12 82 ILE A C 1
ATOM 640 O O . ILE A 1 82 ? -4.381 0.810 9.938 1.00 95.12 82 ILE A O 1
ATOM 644 N N . ALA A 1 83 ? -3.116 0.791 11.796 1.00 93.94 83 ALA A N 1
ATOM 645 C CA . ALA A 1 83 ? -4.060 1.575 12.577 1.00 93.94 83 ALA A CA 1
ATOM 646 C C . ALA A 1 83 ? -4.048 3.032 12.092 1.00 93.94 83 ALA A C 1
ATOM 648 O O . ALA A 1 83 ? -3.001 3.594 11.765 1.00 93.94 83 ALA A O 1
ATOM 649 N N . ASN A 1 84 ? -5.221 3.653 12.028 1.00 94.06 84 ASN A N 1
ATOM 650 C CA . ASN A 1 84 ? -5.350 5.048 11.645 1.00 94.06 84 ASN A CA 1
ATOM 651 C C . ASN A 1 84 ? -4.633 5.924 12.692 1.00 94.06 84 ASN A C 1
ATOM 653 O O . ASN A 1 84 ? -4.990 5.855 13.869 1.00 94.06 84 ASN A O 1
ATOM 657 N N . PRO A 1 85 ? -3.684 6.794 12.285 1.00 92.31 85 PRO A N 1
ATOM 658 C CA . PRO A 1 85 ? -2.935 7.660 13.200 1.00 92.31 85 PRO A CA 1
ATOM 659 C C . PRO A 1 85 ? -3.793 8.581 14.081 1.00 92.31 85 PRO A C 1
ATOM 661 O O . PRO A 1 85 ? -3.298 9.121 15.067 1.00 92.31 85 PRO A O 1
ATOM 664 N N . ALA A 1 86 ? -5.074 8.770 13.746 1.00 91.81 86 ALA A N 1
ATOM 665 C CA . ALA A 1 86 ? -6.041 9.454 14.602 1.00 91.81 86 ALA A CA 1
ATOM 666 C C . ALA A 1 86 ? -6.306 8.730 15.941 1.00 91.81 86 ALA A C 1
ATOM 668 O O . ALA A 1 86 ? -6.789 9.363 16.879 1.00 91.81 86 ALA A O 1
ATOM 669 N N . PHE A 1 87 ? -5.982 7.436 16.041 1.00 89.69 87 PHE A N 1
ATOM 670 C CA . PHE A 1 87 ? -6.151 6.599 17.230 1.00 89.69 87 PHE A CA 1
ATOM 671 C C . PHE A 1 87 ? -4.783 6.083 17.719 1.00 89.69 87 PHE A C 1
ATOM 673 O O . PHE A 1 87 ? -4.435 4.932 17.463 1.00 89.69 87 PHE A O 1
ATOM 680 N N . PRO A 1 88 ? -3.982 6.910 18.419 1.00 86.50 88 PRO A N 1
ATOM 681 C CA . PRO A 1 88 ? -2.590 6.586 18.762 1.00 86.50 88 PRO A CA 1
ATOM 682 C C . PRO A 1 88 ? -2.430 5.397 19.722 1.00 86.50 88 PRO A C 1
ATOM 684 O O . PRO A 1 88 ? -1.360 4.796 19.777 1.00 86.50 88 PRO A O 1
ATOM 687 N N . ASP A 1 89 ? -3.484 5.047 20.462 1.00 87.00 89 ASP A N 1
ATOM 688 C CA . ASP A 1 89 ? -3.486 3.914 21.395 1.00 87.00 89 ASP A CA 1
ATOM 689 C C . ASP A 1 89 ? -3.755 2.566 20.702 1.00 87.00 89 ASP A C 1
ATOM 691 O O . ASP A 1 89 ? -3.636 1.510 21.325 1.00 87.00 89 ASP A O 1
ATOM 695 N N . VAL A 1 90 ? -4.120 2.583 19.414 1.00 84.25 90 VAL A N 1
ATOM 696 C CA . VAL A 1 90 ? -4.365 1.379 18.619 1.00 84.25 90 VAL A CA 1
ATOM 697 C C . VAL A 1 90 ? -3.130 1.082 17.782 1.00 84.25 90 VAL A C 1
ATOM 699 O O . VAL A 1 90 ? -2.683 1.906 16.989 1.00 84.25 90 VAL A O 1
ATOM 702 N N . GLN A 1 91 ? -2.592 -0.125 17.935 1.00 85.69 91 GLN A N 1
ATOM 703 C CA . GLN A 1 91 ? -1.518 -0.626 17.088 1.00 85.69 91 GLN A CA 1
ATOM 704 C C . GLN A 1 91 ? -2.052 -1.754 16.220 1.00 85.69 91 GLN A C 1
ATOM 706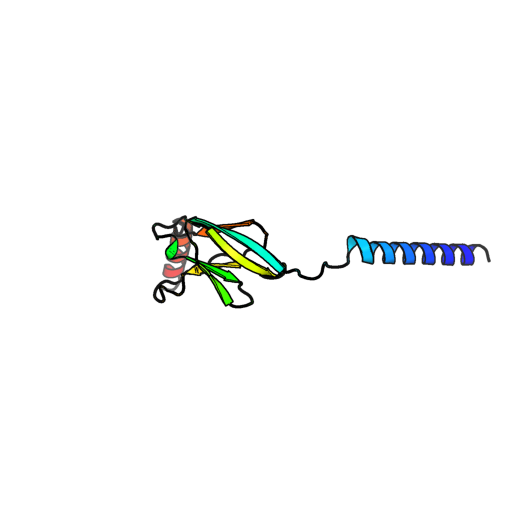 O O . GLN A 1 91 ? -2.666 -2.700 16.710 1.00 85.69 91 GLN A O 1
ATOM 711 N N . TYR A 1 92 ? -1.803 -1.641 14.924 1.00 89.00 92 TYR A N 1
ATOM 712 C CA . TYR A 1 92 ? -2.088 -2.678 13.952 1.00 89.00 92 TYR A CA 1
ATOM 713 C C . TYR A 1 92 ? -1.010 -2.607 12.877 1.00 89.00 92 TYR A C 1
ATOM 715 O O . TYR A 1 92 ? -0.745 -1.523 12.353 1.00 89.00 92 TYR A O 1
ATOM 723 N N . ASP A 1 93 ? -0.389 -3.744 12.582 1.00 87.12 93 ASP A N 1
ATOM 724 C CA . ASP A 1 93 ? 0.618 -3.886 11.533 1.00 87.12 93 ASP A CA 1
ATOM 725 C C . ASP A 1 93 ? 0.207 -5.072 10.663 1.00 87.12 93 ASP A C 1
ATOM 727 O O . ASP A 1 93 ? 0.263 -6.226 11.090 1.00 87.12 93 ASP A O 1
ATOM 731 N N . GLY A 1 94 ? -0.336 -4.762 9.490 1.00 90.12 94 GLY A N 1
ATOM 732 C CA . GLY A 1 94 ? -0.778 -5.748 8.518 1.00 90.12 94 GLY A CA 1
ATOM 733 C C . GLY A 1 94 ? 0.354 -6.241 7.624 1.00 90.12 94 GLY A C 1
ATOM 734 O O . GLY A 1 94 ? 1.485 -5.755 7.666 1.00 90.12 94 GLY A O 1
ATOM 735 N N . ASP A 1 95 ? 0.012 -7.190 6.759 1.00 91.88 95 ASP A N 1
ATOM 736 C CA . ASP A 1 95 ? 0.952 -7.743 5.793 1.00 91.88 95 ASP A CA 1
ATOM 737 C C . ASP A 1 95 ? 1.411 -6.693 4.768 1.00 91.88 95 ASP A C 1
ATOM 739 O O . ASP A 1 95 ? 0.691 -5.748 4.424 1.00 91.88 95 ASP A O 1
ATOM 743 N N . LEU A 1 96 ? 2.639 -6.878 4.277 1.00 95.81 96 LEU A N 1
ATOM 744 C CA . LEU A 1 96 ? 3.214 -6.065 3.212 1.00 95.81 96 LEU A CA 1
ATOM 745 C C . LEU A 1 96 ? 2.786 -6.610 1.856 1.00 95.81 96 LEU A C 1
ATOM 747 O O . LEU A 1 96 ? 3.240 -7.671 1.430 1.00 95.81 96 LEU A O 1
ATOM 751 N N . GLU A 1 97 ? 1.990 -5.826 1.148 1.00 96.12 97 GLU A N 1
ATOM 752 C CA . GLU A 1 97 ? 1.456 -6.173 -0.158 1.00 96.12 97 GLU A CA 1
ATOM 753 C C . GLU A 1 97 ? 2.097 -5.334 -1.274 1.00 96.12 97 GLU A C 1
ATOM 755 O O . GLU A 1 97 ? 2.394 -4.150 -1.078 1.00 96.12 97 GLU A O 1
ATOM 760 N N . PRO A 1 98 ? 2.317 -5.902 -2.471 1.00 96.38 98 PRO A N 1
ATOM 761 C CA . PRO A 1 98 ? 2.843 -5.149 -3.601 1.00 96.38 98 PRO A CA 1
ATOM 762 C C . PRO A 1 98 ? 1.833 -4.105 -4.102 1.00 96.38 98 PRO A C 1
ATOM 764 O O . PRO A 1 98 ? 0.619 -4.328 -4.113 1.00 96.38 98 PRO A O 1
ATOM 767 N N . VAL A 1 99 ? 2.337 -2.963 -4.575 1.00 96.00 99 VAL A N 1
ATOM 768 C CA . VAL A 1 99 ? 1.499 -1.912 -5.167 1.00 96.00 99 VAL A CA 1
ATOM 769 C C . VAL A 1 99 ? 0.853 -2.406 -6.464 1.00 96.00 99 VAL A C 1
ATOM 771 O O . VAL A 1 99 ? 1.526 -2.804 -7.413 1.00 96.00 99 VAL A O 1
ATOM 774 N N . THR A 1 100 ? -0.474 -2.322 -6.526 1.00 95.44 100 THR A N 1
ATOM 775 C CA . THR A 1 100 ? -1.285 -2.611 -7.717 1.00 95.44 100 THR A CA 1
ATOM 776 C C . THR A 1 100 ? -2.385 -1.559 -7.863 1.00 95.44 100 THR A C 1
ATOM 778 O O . THR A 1 100 ? -2.698 -0.841 -6.916 1.00 95.44 100 THR A O 1
ATOM 781 N N . SER A 1 101 ? -2.987 -1.431 -9.048 1.00 96.00 101 SER A N 1
ATOM 782 C CA . SER A 1 101 ? -4.029 -0.419 -9.298 1.00 96.00 101 SER A CA 1
ATOM 783 C C . SER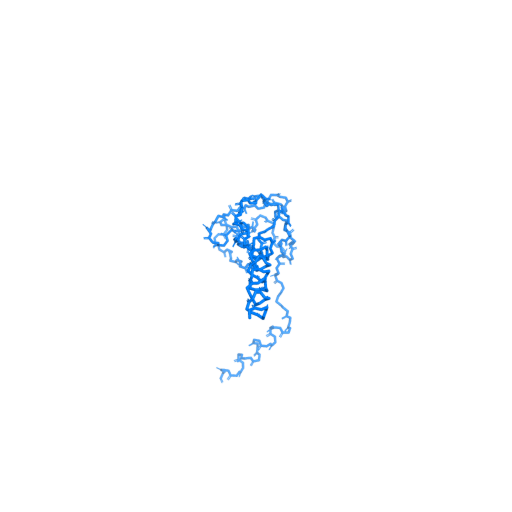 A 1 101 ? -5.295 -0.624 -8.454 1.00 96.00 101 SER A C 1
ATOM 785 O O . SER A 1 101 ? -5.951 0.346 -8.071 1.00 96.00 101 SER A O 1
ATOM 787 N N . SER A 1 102 ? -5.635 -1.871 -8.125 1.00 96.94 102 SER A N 1
ATOM 788 C CA . SER A 1 102 ? -6.705 -2.205 -7.189 1.00 96.94 102 SER A CA 1
ATOM 789 C C . SER A 1 102 ? -6.274 -3.358 -6.301 1.00 96.94 102 SER A C 1
ATOM 791 O O . SER A 1 102 ? -5.926 -4.427 -6.796 1.00 96.94 102 SER A O 1
ATOM 793 N N . ILE A 1 103 ? -6.348 -3.135 -4.993 1.00 96.25 103 ILE A N 1
ATOM 794 C CA . ILE A 1 103 ? -5.943 -4.101 -3.979 1.00 96.25 103 ILE A CA 1
ATOM 795 C C . ILE A 1 103 ? -7.003 -4.200 -2.886 1.00 96.25 103 ILE A C 1
ATOM 797 O O . ILE A 1 103 ? -7.650 -3.206 -2.559 1.00 96.25 103 ILE A O 1
ATOM 801 N N . THR A 1 104 ? -7.167 -5.390 -2.315 1.00 96.25 104 THR A N 1
ATOM 802 C CA . THR A 1 104 ? -7.960 -5.602 -1.103 1.00 96.25 104 THR A CA 1
ATOM 803 C C . THR A 1 104 ? -7.011 -5.939 0.037 1.00 96.25 104 THR A C 1
ATOM 805 O O . THR A 1 104 ? -6.320 -6.950 -0.024 1.00 96.25 104 THR A O 1
ATOM 808 N N . LEU A 1 105 ? -6.977 -5.093 1.061 1.00 94.75 105 LEU A N 1
ATOM 809 C CA . LEU A 1 105 ? -6.212 -5.305 2.281 1.00 94.75 105 LEU A CA 1
ATOM 810 C C . LEU A 1 105 ? -7.130 -5.927 3.326 1.00 94.75 105 LEU A C 1
ATOM 812 O O . LEU A 1 105 ? -8.189 -5.372 3.624 1.00 94.75 105 LEU A O 1
ATOM 816 N N . LYS A 1 106 ? -6.731 -7.076 3.866 1.00 92.94 106 LYS A N 1
ATOM 817 C CA . LYS A 1 106 ? -7.520 -7.811 4.850 1.00 92.94 106 LYS A CA 1
ATOM 818 C C . LYS A 1 106 ? -7.019 -7.553 6.262 1.00 92.94 106 LYS A C 1
ATOM 820 O O . LYS A 1 106 ? -5.814 -7.610 6.504 1.00 92.94 106 LYS A O 1
ATOM 825 N N . SER A 1 107 ? -7.940 -7.305 7.189 1.00 90.81 107 SER A N 1
ATOM 826 C CA . SER A 1 107 ? -7.617 -7.306 8.613 1.00 90.81 107 SER A CA 1
ATOM 827 C C . SER A 1 107 ? -7.847 -8.687 9.233 1.00 90.81 107 SER A C 1
ATOM 829 O O . SER A 1 107 ? -8.854 -9.346 8.961 1.00 9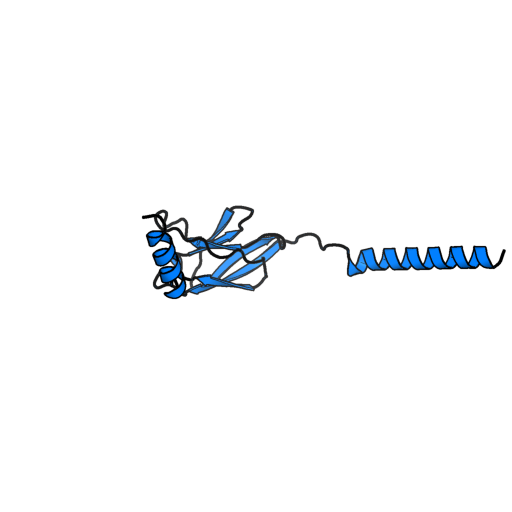0.81 107 SER A O 1
ATOM 831 N N . TYR A 1 108 ? -6.906 -9.135 10.065 1.00 85.56 108 TYR A N 1
ATOM 832 C CA . TYR A 1 108 ? -7.005 -10.387 10.817 1.00 85.56 108 TYR A CA 1
ATOM 833 C C . TYR A 1 108 ? -6.971 -10.068 12.312 1.00 85.56 108 TYR A C 1
ATOM 835 O O . TYR A 1 108 ? -5.922 -9.712 12.843 1.00 85.56 108 TYR A O 1
ATOM 843 N N . CYS A 1 109 ? -8.113 -10.185 12.990 1.00 80.69 109 CYS A N 1
ATOM 844 C CA . CYS A 1 109 ? -8.193 -9.972 14.441 1.00 80.69 109 CYS A CA 1
ATOM 845 C C . CYS A 1 109 ? -8.291 -11.264 15.257 1.00 80.69 109 CYS A C 1
ATOM 847 O O . CYS A 1 109 ? -8.072 -11.237 16.468 1.00 80.69 109 CYS A O 1
ATOM 849 N N . ASP A 1 110 ? -8.550 -12.400 14.610 1.00 74.38 110 ASP A N 1
ATOM 850 C CA . ASP A 1 110 ? -8.595 -13.688 15.288 1.00 74.38 110 ASP A CA 1
ATOM 851 C C . ASP A 1 110 ? -7.203 -14.316 15.379 1.00 74.38 110 ASP A C 1
ATOM 853 O O . ASP A 1 110 ? -6.558 -14.639 14.377 1.00 74.38 110 ASP A O 1
ATOM 857 N N . VAL A 1 111 ? -6.758 -14.574 16.608 1.00 67.62 111 VAL A N 1
ATOM 858 C CA . VAL A 1 111 ? -5.602 -15.436 16.859 1.00 67.62 111 VAL A CA 1
ATOM 859 C C . VAL A 1 111 ? -6.098 -16.879 16.859 1.00 67.62 111 VAL A C 1
ATOM 861 O O . VAL A 1 111 ? -6.905 -17.260 17.704 1.00 67.62 111 VAL A O 1
ATOM 864 N N . SER A 1 112 ? -5.623 -17.710 15.926 1.00 65.31 112 SER A N 1
ATOM 865 C CA . SER A 1 112 ? -6.063 -19.113 15.879 1.00 65.31 112 SER A CA 1
ATOM 866 C C . SER A 1 112 ? -5.797 -19.834 17.212 1.00 65.31 112 SER A C 1
ATOM 868 O O . SER A 1 112 ? -4.709 -19.717 17.788 1.00 65.31 112 SER A O 1
ATOM 870 N N . GLU A 1 113 ? -6.749 -20.653 17.677 1.00 66.56 113 GLU A N 1
ATOM 871 C CA . GLU A 1 113 ? -6.590 -21.460 18.902 1.00 66.56 113 GLU A CA 1
ATOM 872 C C . GLU A 1 113 ? -5.312 -22.314 18.870 1.00 66.56 113 GLU A C 1
ATOM 874 O O . GLU A 1 113 ? -4.640 -22.512 19.883 1.00 66.56 113 GLU A O 1
ATOM 879 N N . ARG A 1 114 ? -4.924 -22.789 17.680 1.00 70.25 114 ARG A N 1
ATOM 880 C CA . ARG A 1 114 ? -3.681 -23.537 17.462 1.00 70.25 114 ARG A CA 1
ATOM 881 C C . ARG A 1 114 ? -2.442 -22.713 17.809 1.00 70.25 114 ARG A C 1
ATOM 883 O O . ARG A 1 114 ? -1.541 -23.232 18.463 1.00 70.25 114 ARG A O 1
ATOM 890 N N . MET A 1 115 ? -2.386 -21.456 17.377 1.00 75.62 115 MET A N 1
ATOM 891 C CA . MET A 1 115 ? -1.264 -20.563 17.667 1.00 75.62 115 MET A CA 1
ATOM 892 C C . MET A 1 115 ? -1.204 -20.232 19.166 1.00 75.62 115 MET A C 1
ATOM 894 O O . MET A 1 115 ? -0.138 -20.328 19.773 1.00 75.62 115 MET A O 1
ATOM 898 N N . MET A 1 116 ? -2.357 -19.977 19.791 1.00 73.88 116 MET A N 1
ATOM 899 C CA . MET A 1 116 ? -2.466 -19.797 21.245 1.00 73.88 116 MET A CA 1
ATOM 900 C C . MET A 1 116 ? -1.957 -21.017 22.027 1.00 73.88 116 MET A C 1
ATOM 902 O O . MET A 1 116 ? -1.240 -20.871 23.018 1.00 73.88 116 MET A O 1
ATOM 906 N N . ASN A 1 117 ? -2.262 -22.230 21.560 1.00 78.88 117 ASN A N 1
ATOM 907 C CA . ASN A 1 117 ? -1.774 -23.465 22.172 1.00 78.88 117 ASN A CA 1
ATOM 908 C C . ASN A 1 117 ? -0.249 -23.633 22.045 1.00 78.88 117 ASN A C 1
ATOM 910 O O . ASN A 1 117 ? 0.382 -24.108 22.990 1.00 78.88 117 ASN A O 1
ATOM 914 N N . ILE A 1 118 ? 0.362 -23.204 20.933 1.00 82.50 118 ILE A N 1
ATOM 915 C CA . ILE A 1 118 ? 1.826 -23.205 20.764 1.00 82.50 118 ILE A CA 1
ATOM 916 C C . ILE A 1 118 ? 2.476 -22.232 21.756 1.00 82.50 118 ILE A C 1
ATOM 918 O O . ILE A 1 118 ? 3.370 -22.636 22.501 1.00 82.50 118 ILE A O 1
ATOM 922 N N . PHE A 1 119 ? 1.988 -20.990 21.845 1.00 82.94 119 PHE A N 1
ATOM 923 C CA . PHE A 1 119 ? 2.505 -20.011 22.809 1.00 82.94 119 PHE A CA 1
ATOM 924 C C . PHE A 1 119 ? 2.346 -20.483 24.258 1.00 82.94 119 PHE A C 1
ATOM 926 O O . PHE A 1 119 ? 3.275 -20.370 25.060 1.00 82.94 119 PHE A O 1
ATOM 933 N N . LYS A 1 120 ? 1.201 -21.092 24.588 1.00 80.81 120 LYS A N 1
ATOM 934 C CA . LYS A 1 120 ? 0.952 -21.691 25.905 1.00 80.81 120 LYS A CA 1
ATOM 935 C C . LYS A 1 120 ? 1.917 -22.840 26.207 1.00 80.81 120 LYS A C 1
ATOM 937 O O . LYS A 1 120 ? 2.394 -22.945 27.335 1.00 80.81 120 LYS A O 1
ATOM 942 N N . SER A 1 121 ? 2.222 -23.680 25.216 1.00 83.38 121 SER A N 1
ATOM 943 C CA . SER A 1 121 ? 3.210 -24.755 25.351 1.00 83.38 121 SER A CA 1
ATOM 944 C C . SER A 1 121 ? 4.609 -24.202 25.619 1.00 83.38 121 SER A C 1
ATOM 946 O O . SER A 1 121 ? 5.279 -24.685 26.526 1.00 83.38 121 SER A O 1
ATOM 948 N N . MET A 1 122 ? 5.032 -23.169 24.883 1.00 82.56 122 MET A N 1
ATOM 949 C CA . MET A 1 122 ? 6.344 -22.535 25.061 1.00 82.56 122 MET A CA 1
ATOM 950 C C . MET A 1 122 ? 6.479 -21.867 26.435 1.00 82.56 122 MET A C 1
ATOM 952 O O . MET A 1 122 ? 7.496 -22.037 27.099 1.00 82.56 122 MET A O 1
ATOM 956 N N . ASN A 1 123 ? 5.439 -21.175 26.911 1.00 81.19 123 ASN A N 1
ATOM 957 C CA . ASN A 1 123 ? 5.432 -20.543 28.235 1.00 81.19 123 ASN A CA 1
ATOM 958 C C . ASN A 1 123 ? 5.629 -21.548 29.388 1.00 81.19 123 ASN A C 1
ATOM 960 O O . ASN A 1 123 ? 6.217 -21.215 30.410 1.00 81.19 123 ASN A O 1
ATOM 964 N N . ASN A 1 124 ? 5.166 -22.792 29.229 1.00 74.31 124 ASN A N 1
ATOM 965 C CA . ASN A 1 124 ? 5.376 -23.843 30.229 1.00 74.31 124 ASN A CA 1
ATOM 966 C C . ASN A 1 124 ? 6.791 -24.447 30.191 1.00 74.31 124 ASN A C 1
ATOM 968 O O . ASN A 1 124 ? 7.183 -25.097 31.153 1.00 74.31 124 ASN A O 1
ATOM 972 N N . THR A 1 125 ? 7.545 -24.261 29.104 1.00 73.44 125 THR A N 1
ATOM 973 C CA . THR A 1 125 ? 8.937 -24.731 28.977 1.00 73.44 125 THR A CA 1
ATOM 974 C C . THR A 1 125 ? 9.933 -23.794 29.659 1.00 73.44 125 THR A C 1
ATOM 976 O O . THR A 1 125 ? 10.988 -24.243 30.091 1.00 73.44 125 THR A O 1
ATOM 979 N N . PHE A 1 126 ? 9.600 -22.506 29.771 1.00 71.25 126 PHE A N 1
ATOM 980 C CA . PHE A 1 126 ? 10.448 -21.483 30.395 1.00 71.25 126 PHE A CA 1
ATOM 981 C C . PHE A 1 126 ? 10.034 -21.137 31.838 1.00 71.25 126 PHE A C 1
ATOM 983 O O . PHE A 1 126 ? 10.426 -20.087 32.348 1.00 71.25 126 PHE A O 1
ATOM 990 N N . LYS A 1 127 ? 9.229 -21.996 32.479 1.00 55.31 127 LYS A N 1
ATOM 991 C CA . LYS A 1 127 ? 8.916 -21.931 33.913 1.00 55.31 127 LYS A CA 1
ATOM 992 C C . LYS A 1 127 ? 9.927 -22.697 34.754 1.00 55.31 127 LYS A C 1
ATOM 994 O O . LYS A 1 127 ? 10.395 -23.754 34.281 1.00 55.31 127 LYS A O 1
#

Radius of gyration: 25.14 Å; chains: 1; bounding box: 56×34×78 Å